Protein AF-A0A7S4D366-F1 (afdb_monomer_lite)

Foldseek 3Di:
DPPPDPPDDVPDQPQQDAQDKGWRDDDDPPPDPPDPDPDDPDDDFPDPPWDKDDDVPAKIKTKDWDWAPDPPVQPWIFTKIWMWTGHHLDIDIDIPPGDTPPPPTDIDHHNDDDDADPPQGQFKAKPNDTHDDPPDDDDDDDPCQQWIWIADSVGDIDIHHDDPDDDD

pLDDT: mean 80.52, std 18.98, range [30.77, 98.12]

Structure (mmCIF, N/CA/C/O backbone):
data_AF-A0A7S4D366-F1
#
_entry.id   AF-A0A7S4D366-F1
#
loop_
_atom_site.group_PDB
_atom_site.id
_atom_site.type_symbol
_atom_site.label_atom_id
_atom_site.label_alt_id
_atom_site.label_comp_id
_atom_site.label_asym_id
_atom_site.label_entity_id
_atom_site.label_seq_id
_atom_site.pdbx_PDB_ins_code
_atom_site.Cartn_x
_atom_site.Cartn_y
_atom_site.Cartn_z
_atom_site.occupancy
_atom_site.B_iso_or_equiv
_atom_site.auth_seq_id
_atom_site.auth_comp_id
_atom_site.auth_asym_id
_atom_site.auth_atom_id
_atom_site.pdbx_PDB_model_num
ATOM 1 N N . ALA A 1 1 ? 12.739 23.905 -2.298 1.00 32.44 1 ALA A N 1
ATOM 2 C CA . ALA A 1 1 ? 13.956 23.240 -1.791 1.00 32.44 1 ALA A CA 1
ATOM 3 C C . ALA A 1 1 ? 13.644 21.757 -1.627 1.00 32.44 1 ALA A C 1
ATOM 5 O O . ALA A 1 1 ? 12.803 21.421 -0.807 1.00 32.44 1 ALA A O 1
ATOM 6 N N . SER A 1 2 ? 14.203 20.886 -2.471 1.00 35.31 2 SER A N 1
ATOM 7 C CA . SER A 1 2 ? 13.962 19.440 -2.393 1.00 35.31 2 SER A CA 1
ATOM 8 C C . SER A 1 2 ? 14.716 18.881 -1.183 1.00 35.31 2 SER A C 1
ATOM 10 O O . SER A 1 2 ? 15.947 18.842 -1.209 1.00 35.31 2 SER A O 1
ATOM 12 N N . GLY A 1 3 ? 13.983 18.526 -0.126 1.00 30.77 3 GLY A N 1
ATOM 13 C CA . GLY A 1 3 ? 14.479 18.083 1.183 1.00 30.77 3 GLY A CA 1
ATOM 14 C C . GLY A 1 3 ? 15.133 16.701 1.179 1.00 30.77 3 GLY A C 1
ATOM 15 O O . GLY A 1 3 ? 14.761 15.834 1.957 1.00 30.77 3 GLY A O 1
ATOM 16 N N . TRP A 1 4 ? 16.121 16.504 0.310 1.00 44.69 4 TRP A N 1
ATOM 17 C CA . TRP A 1 4 ? 17.022 15.360 0.337 1.00 44.69 4 TRP A CA 1
ATOM 18 C C . TRP A 1 4 ? 18.208 15.697 1.236 1.00 44.69 4 TRP A C 1
ATOM 20 O O . TRP A 1 4 ? 19.281 16.063 0.758 1.00 44.69 4 TRP A O 1
ATOM 30 N N . THR A 1 5 ? 18.031 15.600 2.548 1.00 42.16 5 THR A N 1
ATOM 31 C CA . THR A 1 5 ? 19.173 15.484 3.455 1.00 42.16 5 THR A CA 1
ATOM 32 C C . THR A 1 5 ? 19.019 14.209 4.262 1.00 42.16 5 THR A C 1
ATOM 34 O O . THR A 1 5 ? 17.975 13.939 4.852 1.00 42.16 5 THR A O 1
ATOM 37 N N . ALA A 1 6 ? 20.101 13.433 4.306 1.00 40.94 6 ALA A N 1
ATOM 38 C CA . ALA A 1 6 ? 20.282 12.216 5.096 1.00 40.94 6 ALA A CA 1
ATOM 39 C C . ALA A 1 6 ? 20.233 12.458 6.629 1.00 40.94 6 ALA A C 1
ATOM 41 O O . ALA A 1 6 ? 20.812 11.705 7.400 1.00 40.94 6 ALA A O 1
ATOM 42 N N . ALA A 1 7 ? 19.558 13.524 7.067 1.00 39.44 7 ALA A N 1
ATOM 43 C CA . ALA A 1 7 ? 19.380 13.946 8.451 1.00 39.44 7 ALA A CA 1
ATOM 44 C C . ALA A 1 7 ? 17.991 14.586 8.713 1.00 39.44 7 ALA A C 1
ATOM 46 O O . ALA A 1 7 ? 17.791 15.172 9.771 1.00 39.44 7 ALA A O 1
ATOM 47 N N . GLY A 1 8 ? 17.038 14.516 7.766 1.00 45.41 8 GLY A N 1
ATOM 48 C CA . GLY A 1 8 ? 15.761 15.255 7.833 1.00 45.41 8 GLY A CA 1
ATOM 49 C C . GLY A 1 8 ? 14.509 14.463 8.243 1.00 45.41 8 GLY A C 1
ATOM 50 O O . GLY A 1 8 ? 13.484 15.073 8.519 1.00 45.41 8 GLY A O 1
ATOM 51 N N . ALA A 1 9 ? 14.570 13.130 8.308 1.00 54.09 9 ALA A N 1
ATOM 52 C CA . ALA A 1 9 ? 13.462 12.282 8.758 1.00 54.09 9 ALA A CA 1
ATOM 53 C C . ALA A 1 9 ? 14.008 11.177 9.672 1.00 54.09 9 ALA A C 1
ATOM 55 O O . ALA A 1 9 ? 14.193 10.040 9.244 1.00 54.09 9 ALA A O 1
ATOM 56 N N . ALA A 1 10 ? 14.378 11.531 10.907 1.00 72.12 10 ALA A N 1
ATOM 57 C CA . ALA A 1 10 ? 14.949 10.585 11.864 1.00 72.12 10 ALA A CA 1
ATOM 58 C C . ALA A 1 10 ? 13.987 9.399 12.088 1.00 72.12 10 ALA A C 1
ATOM 60 O O . ALA A 1 10 ? 12.959 9.548 12.740 1.00 72.12 10 ALA A O 1
ATOM 61 N N . GLY A 1 11 ? 14.316 8.236 11.515 1.00 79.25 11 GLY A N 1
ATOM 62 C CA . GLY A 1 11 ? 13.555 6.992 11.670 1.00 79.25 11 GLY A CA 1
ATOM 63 C C . GLY A 1 11 ? 12.516 6.679 10.585 1.00 79.25 11 GLY A C 1
ATOM 64 O O . GLY A 1 11 ? 11.871 5.639 10.686 1.00 79.25 11 GLY A O 1
ATOM 65 N N . PHE A 1 12 ? 12.350 7.514 9.549 1.00 86.38 12 PHE A N 1
ATOM 66 C CA . PHE A 1 12 ? 11.487 7.152 8.416 1.00 86.38 12 PHE A CA 1
ATOM 67 C C . PHE A 1 12 ? 12.189 6.153 7.486 1.00 86.38 12 PHE A C 1
ATOM 69 O O . PHE A 1 12 ? 13.348 6.341 7.110 1.00 86.38 12 PHE A O 1
ATOM 76 N N . ASP A 1 13 ? 11.467 5.107 7.099 1.00 88.06 13 ASP A N 1
ATOM 77 C CA . ASP A 1 13 ? 11.949 4.042 6.223 1.00 88.06 13 ASP A CA 1
ATOM 78 C C . ASP A 1 13 ? 11.511 4.324 4.788 1.00 88.06 13 ASP A C 1
ATOM 80 O O . ASP A 1 13 ? 10.374 4.092 4.384 1.00 88.06 13 ASP A O 1
ATOM 84 N N . TRP A 1 14 ? 12.451 4.825 3.997 1.00 85.12 14 TRP A N 1
ATOM 85 C CA . TRP A 1 14 ? 12.203 5.227 2.618 1.00 85.12 14 TRP A CA 1
ATOM 86 C C . TRP A 1 14 ? 11.888 4.067 1.667 1.00 85.12 14 TRP A C 1
ATOM 88 O O . TRP A 1 14 ? 11.416 4.327 0.562 1.00 85.12 14 TRP A O 1
ATOM 98 N N . PHE A 1 15 ? 12.100 2.811 2.071 1.00 86.75 15 PHE A N 1
ATOM 99 C CA . PHE A 1 15 ? 11.692 1.640 1.286 1.00 86.75 15 PHE A CA 1
ATOM 100 C C . PHE A 1 15 ? 10.268 1.174 1.603 1.00 86.75 15 PHE A C 1
ATOM 102 O O . PHE A 1 15 ? 9.742 0.311 0.904 1.00 86.75 15 PHE A O 1
ATOM 109 N N . HIS A 1 16 ? 9.628 1.771 2.611 1.00 91.19 16 HIS A N 1
ATOM 110 C CA . HIS A 1 16 ? 8.274 1.442 3.036 1.00 91.19 16 HIS A CA 1
ATOM 111 C C . HIS A 1 16 ? 7.349 2.668 3.013 1.00 91.19 16 HIS A C 1
ATOM 113 O O . HIS A 1 16 ? 6.499 2.832 3.882 1.00 91.19 16 HIS A O 1
ATOM 119 N N . VAL A 1 17 ? 7.444 3.504 1.973 1.00 92.88 17 VAL A N 1
ATOM 120 C CA . VAL A 1 17 ? 6.488 4.604 1.760 1.00 92.88 17 VAL A CA 1
ATOM 121 C C . VAL A 1 17 ? 5.050 4.046 1.683 1.00 92.88 17 VAL A C 1
ATOM 123 O O . VAL A 1 17 ? 4.811 3.127 0.888 1.00 92.88 17 VAL A O 1
ATOM 126 N N . PRO A 1 18 ? 4.081 4.580 2.459 1.00 95.56 18 PRO A N 1
ATOM 127 C CA . PRO A 1 18 ? 2.703 4.083 2.471 1.00 95.56 18 PRO A CA 1
ATOM 128 C C . PRO A 1 18 ? 2.077 3.987 1.074 1.00 95.56 18 PRO A C 1
ATOM 130 O O . PRO A 1 18 ? 2.206 4.896 0.255 1.00 95.56 18 PRO A O 1
ATOM 133 N N . GLY A 1 19 ? 1.410 2.868 0.794 1.00 94.62 19 GLY A N 1
ATOM 134 C CA . GLY A 1 19 ? 0.750 2.569 -0.481 1.00 94.62 19 GLY A CA 1
ATOM 135 C C . GLY A 1 19 ? 1.669 2.039 -1.588 1.00 94.62 19 GLY A C 1
ATOM 136 O O . GLY A 1 19 ? 1.178 1.448 -2.558 1.00 94.62 19 GLY A O 1
ATOM 137 N N . THR A 1 20 ? 2.990 2.189 -1.461 1.00 94.00 20 THR A N 1
ATOM 138 C CA . THR A 1 20 ? 3.939 1.763 -2.501 1.00 94.00 20 THR A CA 1
ATOM 139 C C . THR A 1 20 ? 4.248 0.268 -2.426 1.00 94.00 20 THR A C 1
ATOM 141 O O . THR A 1 20 ? 4.045 -0.374 -1.395 1.00 94.00 20 THR A O 1
ATOM 144 N N . THR A 1 21 ? 4.713 -0.287 -3.547 1.00 93.38 21 THR A N 1
ATOM 145 C CA . THR A 1 21 ? 5.266 -1.642 -3.638 1.00 93.38 21 THR A CA 1
ATOM 146 C C . THR A 1 21 ? 6.719 -1.510 -4.072 1.00 93.38 21 THR A C 1
ATOM 148 O O . THR A 1 21 ? 6.968 -0.960 -5.143 1.00 93.38 21 THR A O 1
ATOM 151 N N . ALA A 1 22 ? 7.665 -1.953 -3.246 1.00 89.75 22 ALA A N 1
ATOM 152 C CA . ALA A 1 22 ? 9.091 -1.710 -3.460 1.00 89.75 22 ALA A CA 1
ATOM 153 C C . ALA A 1 22 ? 9.960 -2.857 -2.911 1.00 89.75 22 ALA A C 1
ATOM 155 O O . ALA A 1 22 ? 9.560 -3.527 -1.953 1.00 89.75 22 ALA A O 1
ATOM 156 N N . PRO A 1 23 ? 11.155 -3.096 -3.488 1.00 87.69 23 PRO A N 1
ATOM 157 C CA . PRO A 1 23 ? 12.143 -3.981 -2.888 1.00 87.69 23 PRO A CA 1
ATOM 158 C C . PRO A 1 23 ? 12.778 -3.313 -1.661 1.00 87.69 23 PRO A C 1
ATOM 160 O O . PRO A 1 23 ? 13.238 -2.170 -1.730 1.00 87.69 23 PRO A O 1
ATOM 163 N N . HIS A 1 24 ? 12.861 -4.033 -0.544 1.00 85.12 24 HIS A N 1
ATOM 164 C CA . HIS A 1 24 ? 13.564 -3.556 0.644 1.00 85.12 24 HIS A CA 1
ATOM 165 C C . HIS A 1 24 ? 15.081 -3.677 0.444 1.00 85.12 24 HIS A C 1
ATOM 167 O O . HIS A 1 24 ? 15.623 -4.783 0.374 1.00 85.12 24 HIS A O 1
ATOM 173 N N . ARG A 1 25 ? 15.769 -2.534 0.354 1.00 78.25 25 ARG A N 1
ATOM 174 C CA . ARG A 1 25 ? 17.224 -2.443 0.166 1.00 78.25 25 ARG A CA 1
ATOM 175 C C . ARG A 1 25 ? 17.873 -1.696 1.337 1.00 78.25 25 ARG A C 1
ATOM 177 O O . ARG A 1 25 ? 17.211 -0.908 2.005 1.00 78.25 25 ARG A O 1
ATOM 184 N N . PRO A 1 26 ? 19.169 -1.909 1.615 1.00 72.38 26 PRO A N 1
ATOM 185 C CA . PRO A 1 26 ? 19.864 -1.134 2.636 1.00 72.38 26 PRO A CA 1
ATOM 186 C C . PRO A 1 26 ? 19.964 0.345 2.236 1.00 72.38 26 PRO A C 1
ATOM 188 O O . PRO A 1 26 ? 20.304 0.675 1.097 1.00 72.38 26 PRO A O 1
ATOM 191 N N . ILE A 1 27 ? 19.725 1.248 3.192 1.00 68.25 27 ILE A N 1
ATOM 192 C CA . ILE A 1 27 ? 20.000 2.679 3.015 1.00 68.25 27 ILE A CA 1
ATOM 193 C C . ILE A 1 27 ? 21.518 2.854 2.933 1.00 68.25 27 ILE A C 1
ATOM 195 O O . ILE A 1 27 ? 22.232 2.715 3.926 1.00 68.25 27 ILE A O 1
ATOM 199 N N . LEU A 1 28 ? 22.021 3.152 1.736 1.00 65.25 28 LEU A N 1
ATOM 200 C CA . LEU A 1 28 ? 23.435 3.446 1.542 1.00 65.25 28 LEU A CA 1
ATOM 201 C C . LEU A 1 28 ? 23.738 4.894 1.965 1.00 65.25 28 LEU A C 1
ATOM 203 O O . LEU A 1 28 ? 22.983 5.804 1.607 1.00 65.25 28 LEU A O 1
ATOM 207 N N . PRO A 1 29 ? 24.854 5.141 2.677 1.00 61.81 29 PRO A N 1
ATOM 208 C CA . PRO A 1 29 ? 25.337 6.490 2.943 1.00 61.81 29 PRO A CA 1
ATOM 209 C C . PRO A 1 29 ? 25.465 7.310 1.655 1.00 61.81 29 PRO A C 1
ATOM 211 O O . PRO A 1 29 ? 25.810 6.781 0.596 1.00 61.81 29 PRO A O 1
ATOM 214 N N . SER A 1 30 ? 25.236 8.622 1.745 1.00 57.66 30 SER A N 1
ATOM 215 C CA . SER A 1 30 ? 25.262 9.528 0.586 1.00 57.66 30 SER A CA 1
ATOM 216 C C . SER A 1 30 ? 26.598 9.538 -0.171 1.00 57.66 30 SER A C 1
ATOM 218 O O . SER A 1 30 ? 26.608 9.875 -1.355 1.00 57.66 30 SER A O 1
ATOM 220 N N . ASN A 1 31 ? 27.690 9.149 0.497 1.00 58.03 31 ASN A N 1
ATOM 221 C CA . ASN A 1 31 ? 29.057 9.045 -0.016 1.00 58.03 31 ASN A CA 1
ATOM 222 C C . ASN A 1 31 ? 29.472 7.616 -0.425 1.00 58.03 31 ASN A C 1
ATOM 224 O O . ASN A 1 31 ? 30.644 7.390 -0.719 1.00 58.03 31 ASN A O 1
ATOM 228 N N . SER A 1 32 ? 28.553 6.647 -0.414 1.00 58.56 32 SER A N 1
ATOM 229 C CA . SER A 1 32 ? 28.859 5.271 -0.805 1.00 58.56 32 SER A CA 1
ATOM 230 C C . SER A 1 32 ? 29.150 5.180 -2.304 1.00 58.56 32 SER A C 1
ATOM 232 O O . SER A 1 32 ? 28.316 5.563 -3.124 1.00 58.56 32 SER A O 1
ATOM 234 N N . SER A 1 33 ? 30.299 4.607 -2.667 1.00 56.34 33 SER A N 1
ATOM 235 C CA . SER A 1 33 ? 30.655 4.279 -4.057 1.00 56.34 33 SER A CA 1
ATOM 236 C C . SER A 1 33 ? 29.792 3.162 -4.657 1.00 56.34 33 SER A C 1
ATOM 238 O O . SER A 1 33 ? 29.799 2.971 -5.868 1.00 56.34 33 SER A O 1
ATOM 240 N N . ALA A 1 34 ? 29.033 2.439 -3.825 1.00 57.44 34 ALA A N 1
ATOM 241 C CA . ALA A 1 34 ? 28.038 1.460 -4.259 1.00 57.44 34 ALA A CA 1
ATOM 242 C C . ALA A 1 34 ? 26.687 2.103 -4.622 1.00 57.44 34 ALA A C 1
ATOM 244 O O . ALA A 1 34 ? 25.755 1.403 -5.018 1.00 57.44 34 ALA A O 1
ATOM 245 N N . ARG A 1 35 ? 26.545 3.425 -4.461 1.00 55.66 35 ARG A N 1
ATOM 246 C CA . ARG A 1 35 ? 25.338 4.135 -4.874 1.00 55.66 35 ARG A CA 1
ATOM 247 C C . ARG A 1 35 ? 25.275 4.138 -6.407 1.00 55.66 35 ARG A C 1
ATOM 249 O O . ARG A 1 35 ? 26.237 4.578 -7.034 1.00 55.66 35 ARG A O 1
ATOM 256 N N . PRO A 1 36 ? 24.161 3.701 -7.019 1.00 53.84 36 PRO A N 1
ATOM 257 C CA . PRO A 1 36 ? 23.977 3.856 -8.453 1.00 53.84 36 PRO A CA 1
ATOM 258 C C . PRO A 1 36 ? 24.149 5.331 -8.823 1.00 53.84 36 PRO A C 1
ATOM 260 O O . PRO A 1 36 ? 23.537 6.200 -8.192 1.00 53.84 36 PRO A O 1
ATOM 263 N N . GLU A 1 37 ? 24.996 5.613 -9.816 1.00 53.16 37 GLU A N 1
ATOM 264 C CA . GLU A 1 37 ? 25.110 6.944 -10.413 1.00 53.16 37 GLU A CA 1
ATOM 265 C C . GLU A 1 37 ? 23.695 7.457 -10.724 1.00 53.16 37 GLU A C 1
ATOM 267 O O . GLU A 1 37 ? 22.934 6.741 -11.384 1.00 53.16 37 GLU A O 1
ATOM 272 N N . PRO A 1 38 ? 23.296 8.654 -10.256 1.00 49.22 38 PRO A N 1
ATOM 273 C CA . PRO A 1 38 ? 21.973 9.194 -10.529 1.00 49.22 38 PRO A CA 1
ATOM 274 C C . PRO A 1 38 ? 21.878 9.575 -12.013 1.00 49.22 38 PRO A C 1
ATOM 276 O O . PRO A 1 38 ? 22.024 10.740 -12.382 1.00 49.22 38 PRO A O 1
ATOM 279 N N . ARG A 1 39 ? 21.647 8.601 -12.899 1.00 46.47 39 ARG A N 1
ATOM 280 C CA . ARG A 1 39 ? 21.247 8.885 -14.277 1.00 46.47 39 ARG A CA 1
ATOM 281 C C . ARG A 1 39 ? 19.768 9.234 -14.280 1.00 46.47 39 ARG A C 1
ATOM 283 O O . ARG A 1 39 ? 18.936 8.387 -14.003 1.00 46.47 39 ARG A O 1
ATOM 290 N N . GLY A 1 40 ? 19.492 10.495 -14.611 1.00 45.19 40 GLY A N 1
ATOM 291 C CA . GLY A 1 40 ? 18.150 11.034 -14.796 1.00 45.19 40 GLY A CA 1
ATOM 292 C C . GLY A 1 40 ? 17.403 11.150 -13.476 1.00 45.19 40 GLY A C 1
ATOM 293 O O . GLY A 1 40 ? 16.839 10.188 -12.983 1.00 45.19 40 GLY A O 1
ATOM 294 N N . LYS A 1 41 ? 17.302 12.362 -12.921 1.00 50.81 41 LYS A N 1
ATOM 295 C CA . LYS A 1 41 ? 16.397 12.652 -11.790 1.00 50.81 41 LYS A CA 1
ATOM 296 C C . LYS A 1 41 ? 14.909 12.355 -12.092 1.00 50.81 41 LYS A C 1
ATOM 298 O O . LYS A 1 41 ? 14.077 12.552 -11.216 1.00 50.81 41 LYS A O 1
ATOM 303 N N . TYR A 1 42 ? 14.608 11.901 -13.310 1.00 54.28 42 TYR A N 1
ATOM 304 C CA . TYR A 1 42 ? 13.305 11.606 -13.882 1.00 54.28 42 TYR A CA 1
ATOM 305 C C . TYR A 1 42 ? 13.505 10.449 -14.873 1.00 54.28 42 TYR A C 1
ATOM 307 O O . TYR A 1 42 ? 13.882 10.675 -16.021 1.00 54.28 42 TYR A O 1
ATOM 315 N N . ALA A 1 43 ? 13.384 9.207 -14.409 1.00 65.38 43 ALA A N 1
ATOM 316 C CA . ALA A 1 43 ? 13.188 8.092 -15.325 1.00 65.38 43 ALA A CA 1
ATOM 317 C C . ALA A 1 43 ? 11.704 8.099 -15.692 1.00 65.38 43 ALA A C 1
ATOM 319 O O . ALA A 1 43 ? 10.854 7.929 -14.817 1.00 65.38 43 ALA A O 1
ATOM 320 N N . ASP A 1 44 ? 11.400 8.367 -16.958 1.00 73.25 44 ASP A N 1
ATOM 321 C CA . ASP A 1 44 ? 10.031 8.259 -17.441 1.00 73.25 44 ASP A CA 1
ATOM 322 C C . ASP A 1 44 ? 9.621 6.787 -17.430 1.00 73.25 44 ASP A C 1
ATOM 324 O O . ASP A 1 44 ? 10.390 5.904 -17.821 1.00 73.25 44 ASP A O 1
ATOM 328 N N . SER A 1 45 ? 8.402 6.525 -16.959 1.00 81.50 45 SER A N 1
ATOM 329 C CA . SER A 1 45 ? 7.826 5.186 -17.026 1.00 81.50 45 SER A CA 1
ATOM 330 C C . SER A 1 45 ? 7.757 4.733 -18.490 1.00 81.50 45 SER A C 1
ATOM 332 O O . SER A 1 45 ? 7.316 5.513 -19.340 1.00 81.50 45 SER A O 1
ATOM 334 N N . PRO A 1 46 ? 8.111 3.474 -18.807 1.00 85.06 46 PRO A N 1
ATOM 335 C CA . PRO A 1 46 ? 7.883 2.919 -20.138 1.00 85.06 46 PRO A CA 1
ATOM 336 C C . PRO A 1 46 ? 6.388 2.667 -20.404 1.00 85.06 46 PRO A C 1
ATOM 338 O O . PRO A 1 46 ? 5.994 2.406 -21.541 1.00 85.06 46 PRO A O 1
ATOM 341 N N . HIS A 1 47 ? 5.542 2.759 -19.370 1.00 89.06 47 HIS A N 1
ATOM 342 C CA . HIS A 1 47 ? 4.106 2.514 -19.444 1.00 89.06 47 HIS A CA 1
ATOM 343 C C . HIS A 1 47 ? 3.318 3.820 -19.480 1.00 89.06 47 HIS A C 1
ATOM 345 O O . HIS A 1 47 ? 3.432 4.655 -18.585 1.00 89.06 47 HIS A O 1
ATOM 351 N N . SER A 1 48 ? 2.433 3.951 -20.468 1.00 93.81 48 SER A N 1
ATOM 352 C CA . SER A 1 48 ? 1.482 5.066 -20.563 1.00 93.81 48 SER A CA 1
ATOM 353 C C . SER A 1 48 ? 0.228 4.874 -19.704 1.00 93.81 48 SER A C 1
ATOM 355 O O . SER A 1 48 ? -0.577 5.794 -19.577 1.00 93.81 48 SER A O 1
ATOM 357 N N . PHE A 1 49 ? 0.016 3.675 -19.148 1.00 95.69 49 PHE A N 1
ATOM 358 C CA . PHE A 1 49 ? -1.147 3.380 -18.315 1.00 95.69 49 PHE A CA 1
ATOM 359 C C . PHE A 1 49 ? -0.928 3.905 -16.896 1.00 95.69 49 PHE A C 1
ATOM 361 O O . PHE A 1 49 ? -0.365 3.223 -16.038 1.00 95.69 49 PHE A O 1
ATOM 368 N N . VAL A 1 50 ? -1.380 5.131 -16.668 1.00 96.81 50 VAL A N 1
ATOM 369 C CA . VAL A 1 50 ? -1.450 5.782 -15.362 1.00 96.81 50 VAL A CA 1
ATOM 370 C C . VAL A 1 50 ? -2.560 6.820 -15.408 1.00 96.81 50 VAL A C 1
ATOM 372 O O . VAL A 1 50 ? -2.671 7.583 -16.367 1.00 96.81 50 VAL A O 1
ATOM 375 N N . GLY A 1 51 ? -3.398 6.861 -14.383 1.00 97.19 51 GLY A N 1
ATOM 376 C CA . GLY A 1 51 ? -4.427 7.883 -14.298 1.00 97.19 51 GLY A CA 1
ATOM 377 C C . GLY A 1 51 ? -5.506 7.544 -13.296 1.00 97.19 51 GLY A C 1
ATOM 378 O O . GLY A 1 51 ? -5.517 6.474 -12.689 1.00 97.19 51 GLY A O 1
ATOM 379 N N . GLY A 1 52 ? -6.429 8.481 -13.139 1.00 96.88 52 GLY A N 1
ATOM 380 C CA . GLY A 1 52 ? -7.620 8.278 -12.344 1.00 96.88 52 GLY A CA 1
ATOM 381 C C . GLY A 1 52 ? -8.825 8.973 -12.948 1.00 96.88 52 GLY A C 1
ATOM 382 O O . GLY A 1 52 ? -8.702 9.810 -13.843 1.00 96.88 52 GLY A O 1
ATOM 383 N N . LEU A 1 53 ? -9.987 8.599 -12.441 1.00 96.12 53 LEU A N 1
ATOM 384 C CA . LEU A 1 53 ? -11.270 9.203 -12.748 1.00 96.12 53 LEU A CA 1
ATOM 385 C C . LEU A 1 53 ? -12.002 9.497 -11.442 1.00 96.12 53 LEU A C 1
ATOM 387 O O . LEU A 1 53 ? -11.795 8.821 -10.434 1.00 96.12 53 LEU A O 1
ATOM 391 N N . SER A 1 54 ? -12.888 10.482 -11.497 1.00 96.44 54 SER A N 1
ATOM 392 C CA . SER A 1 54 ? -13.865 10.749 -10.451 1.00 96.44 54 SER A CA 1
ATOM 393 C C . SER A 1 54 ? -15.252 10.738 -11.075 1.00 96.44 54 SER A C 1
ATOM 395 O O . SER A 1 54 ? -15.460 11.338 -12.134 1.00 96.44 54 SER A O 1
ATOM 397 N N . ASP A 1 55 ? -16.191 10.062 -10.422 1.00 94.88 55 ASP A N 1
ATOM 398 C CA . ASP A 1 55 ? -17.604 10.148 -10.749 1.00 94.88 55 ASP A CA 1
ATOM 399 C C . ASP A 1 55 ? -18.233 11.286 -9.945 1.00 94.88 55 ASP A C 1
ATOM 401 O O . ASP A 1 55 ? -18.392 11.214 -8.728 1.00 94.88 55 ASP A O 1
ATOM 405 N N . ARG A 1 56 ? -18.558 12.384 -10.637 1.00 91.19 56 ARG A N 1
ATOM 406 C CA . ARG A 1 56 ? -19.291 13.541 -10.083 1.00 91.19 56 ARG A CA 1
ATOM 407 C C . ARG A 1 56 ? -18.695 14.140 -8.797 1.00 91.19 56 ARG A C 1
ATOM 409 O O . ARG A 1 56 ? -19.416 14.778 -8.036 1.00 91.19 56 ARG A O 1
ATOM 416 N N . GLY A 1 57 ? -17.391 13.986 -8.573 1.00 87.69 57 GLY A N 1
ATOM 417 C CA . GLY A 1 57 ? -16.716 14.489 -7.373 1.00 87.69 57 GLY A CA 1
ATOM 418 C C . GLY A 1 57 ? -16.947 13.654 -6.108 1.00 87.69 57 GLY A C 1
ATOM 419 O O . GLY A 1 57 ? -16.567 14.114 -5.035 1.00 87.69 57 GLY A O 1
ATOM 420 N N . GLY A 1 58 ? -17.568 12.475 -6.225 1.00 90.06 58 GLY A N 1
ATOM 421 C CA . GLY A 1 58 ? -17.695 11.486 -5.154 1.00 90.06 58 GLY A CA 1
ATOM 422 C C . GLY A 1 58 ? -16.700 10.349 -5.363 1.00 90.06 58 GLY A C 1
ATOM 423 O O . GLY A 1 58 ? -15.491 10.546 -5.233 1.00 90.06 58 GLY A O 1
ATOM 424 N N . ASP A 1 59 ? -17.220 9.181 -5.735 1.00 96.19 59 ASP A N 1
ATOM 425 C CA . ASP A 1 59 ? -16.441 7.968 -5.981 1.00 96.19 59 ASP A CA 1
ATOM 426 C C . ASP A 1 59 ? -15.369 8.157 -7.061 1.00 96.19 59 ASP A C 1
ATOM 428 O O . ASP A 1 59 ? -15.422 9.052 -7.916 1.00 96.19 59 ASP A O 1
ATOM 432 N N . GLY A 1 60 ? -14.373 7.280 -7.049 1.00 97.50 60 GLY A N 1
ATOM 433 C CA . GLY A 1 60 ? -13.280 7.364 -8.002 1.00 97.50 60 GLY A CA 1
ATOM 434 C C . GLY A 1 60 ? -12.516 6.070 -8.180 1.00 97.50 60 GLY A C 1
ATOM 435 O O . GLY A 1 60 ? -12.641 5.113 -7.418 1.00 97.50 60 GLY A O 1
ATOM 436 N N . ALA A 1 61 ? -11.682 6.063 -9.209 1.00 97.94 61 ALA A N 1
ATOM 437 C CA . ALA A 1 61 ? -10.725 4.999 -9.440 1.00 97.94 61 ALA A CA 1
ATOM 438 C C . ALA A 1 61 ? -9.386 5.601 -9.849 1.00 97.94 61 ALA A C 1
ATOM 440 O O . ALA A 1 61 ? -9.337 6.597 -10.568 1.00 97.94 61 ALA A O 1
ATOM 441 N N . PHE A 1 62 ? -8.298 4.981 -9.419 1.00 98.12 62 PHE A N 1
ATOM 442 C CA . PHE A 1 62 ? -6.939 5.297 -9.833 1.00 98.12 62 PHE A CA 1
ATOM 443 C C . PHE A 1 62 ? -6.218 3.999 -10.164 1.00 98.12 62 PHE A C 1
ATOM 445 O O . PHE A 1 62 ? -6.421 2.988 -9.497 1.00 98.12 62 PHE A O 1
ATOM 452 N N . GLY A 1 63 ? -5.365 4.007 -11.178 1.00 98.00 63 GLY A N 1
ATOM 453 C CA . GLY A 1 63 ? -4.596 2.829 -11.542 1.00 98.00 63 GLY A CA 1
ATOM 454 C C . GLY A 1 63 ? -3.335 3.178 -12.301 1.00 98.00 63 GLY A C 1
ATOM 455 O O . GLY A 1 63 ? -3.251 4.215 -12.960 1.00 98.00 63 GLY A O 1
ATOM 456 N N . TYR A 1 64 ? -2.343 2.302 -12.193 1.00 97.12 64 TYR A N 1
ATOM 457 C CA . TYR A 1 64 ? -1.085 2.448 -12.905 1.00 97.12 64 TYR A CA 1
ATOM 458 C C . TYR A 1 64 ? -0.379 1.110 -13.124 1.00 97.12 64 TYR A C 1
ATOM 460 O O . TYR A 1 64 ? -0.544 0.157 -12.355 1.00 97.12 64 TYR A O 1
ATOM 468 N N . HIS A 1 65 ? 0.419 1.062 -14.189 1.00 95.06 65 HIS A N 1
ATOM 469 C CA . HIS A 1 65 ? 1.377 -0.004 -14.456 1.00 95.06 65 HIS A CA 1
ATOM 470 C C . HIS A 1 65 ? 2.781 0.507 -14.135 1.00 95.06 65 HIS A C 1
ATOM 472 O O . HIS A 1 65 ? 3.226 1.511 -14.694 1.00 95.06 65 HIS A O 1
ATOM 478 N N . PHE A 1 66 ? 3.448 -0.156 -13.197 1.00 91.88 66 PHE A N 1
ATOM 479 C CA . PHE A 1 66 ? 4.761 0.224 -12.703 1.00 91.88 66 PHE A CA 1
ATOM 480 C C . PHE A 1 66 ? 5.827 -0.760 -13.169 1.00 91.88 66 PHE A C 1
ATOM 482 O O . PHE A 1 66 ? 5.618 -1.972 -13.138 1.00 91.88 66 PHE A O 1
ATOM 489 N N . GLU A 1 67 ? 6.982 -0.213 -13.533 1.00 87.81 67 GLU A N 1
ATOM 490 C CA . GLU A 1 67 ? 8.206 -0.948 -13.818 1.00 87.81 67 GLU A CA 1
ATOM 491 C C . GLU A 1 67 ? 9.393 -0.141 -13.284 1.00 87.81 67 GLU A C 1
ATOM 493 O O . GLU A 1 67 ? 9.542 1.041 -13.605 1.00 87.81 67 GLU A O 1
ATOM 498 N N . ASP A 1 68 ? 10.208 -0.761 -12.430 1.00 80.31 68 ASP A N 1
ATOM 499 C CA . ASP A 1 68 ? 11.427 -0.147 -11.911 1.00 80.31 68 ASP A CA 1
ATOM 500 C C . ASP A 1 68 ? 12.475 -0.060 -13.024 1.00 80.31 68 ASP A C 1
ATOM 502 O O . ASP A 1 68 ? 13.013 -1.065 -13.485 1.00 80.31 68 ASP A O 1
ATOM 506 N N . MET A 1 69 ? 12.800 1.163 -13.427 1.00 70.62 69 MET A N 1
ATOM 507 C CA . MET A 1 69 ? 13.820 1.458 -14.429 1.00 70.62 69 MET A CA 1
ATOM 508 C C . MET A 1 69 ? 15.215 1.438 -13.788 1.00 70.62 69 MET A C 1
ATOM 510 O O . MET A 1 69 ? 15.944 2.435 -13.799 1.00 70.62 69 MET A O 1
ATOM 514 N N . ALA A 1 70 ? 15.589 0.317 -13.171 1.00 59.88 70 ALA A N 1
ATOM 515 C CA . ALA A 1 70 ? 16.911 0.157 -12.585 1.00 59.88 70 ALA A CA 1
ATOM 516 C C . ALA A 1 70 ? 17.992 0.144 -13.688 1.00 59.88 70 ALA A C 1
ATOM 518 O O . ALA A 1 70 ? 17.778 -0.347 -14.795 1.00 59.88 70 ALA A O 1
ATOM 519 N N . ALA A 1 71 ? 19.161 0.726 -13.394 1.00 51.19 71 ALA A N 1
ATOM 520 C CA . ALA A 1 71 ? 20.288 0.856 -14.321 1.00 51.19 71 ALA A CA 1
ATOM 521 C C . ALA A 1 71 ? 20.636 -0.480 -15.026 1.00 51.19 71 ALA A C 1
ATOM 523 O O . ALA A 1 71 ? 20.442 -1.531 -14.424 1.00 51.19 71 ALA A O 1
ATOM 524 N N . PRO A 1 72 ? 21.254 -0.479 -16.227 1.00 44.31 72 PRO A N 1
ATOM 525 C CA . PRO A 1 72 ? 21.608 -1.693 -16.989 1.00 44.31 72 PRO A CA 1
ATOM 526 C C . PRO A 1 72 ? 22.438 -2.758 -16.240 1.00 44.31 72 PRO A C 1
ATOM 528 O O . PRO A 1 72 ? 22.629 -3.859 -16.743 1.00 44.31 72 PRO A O 1
ATOM 531 N N . THR A 1 73 ? 22.966 -2.435 -15.058 1.00 45.53 73 THR A N 1
ATOM 532 C CA . THR A 1 73 ? 23.704 -3.338 -14.163 1.00 45.53 73 THR A CA 1
ATOM 533 C C . THR A 1 73 ? 22.823 -4.054 -13.129 1.00 45.53 73 THR A C 1
ATOM 535 O O . THR A 1 73 ? 23.296 -4.967 -12.458 1.00 45.53 73 THR A O 1
ATOM 538 N N . LEU A 1 74 ? 21.553 -3.669 -12.999 1.00 50.69 74 LEU A N 1
ATOM 539 C CA . LEU A 1 74 ? 20.543 -4.249 -12.118 1.00 50.69 74 LEU A CA 1
ATOM 540 C C . LEU A 1 74 ? 19.460 -4.855 -13.012 1.00 50.69 74 LEU A C 1
ATOM 542 O O . LEU A 1 74 ? 18.432 -4.237 -13.259 1.00 50.69 74 LEU A O 1
ATOM 546 N N . ALA A 1 75 ? 19.710 -6.058 -13.527 1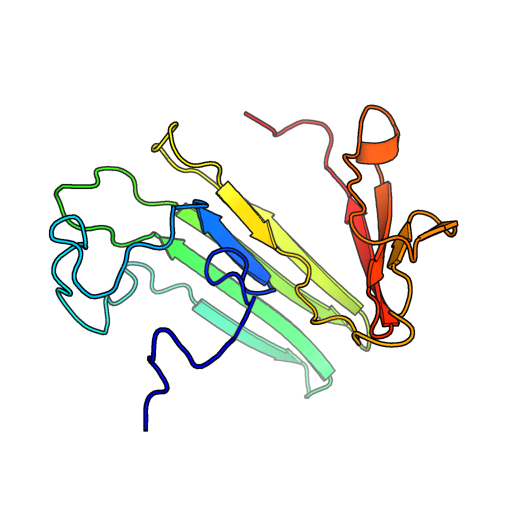.00 46.69 75 ALA A N 1
ATOM 547 C CA . ALA A 1 75 ? 18.829 -6.804 -14.435 1.00 46.69 75 ALA A CA 1
ATOM 548 C C . ALA A 1 75 ? 17.481 -7.243 -13.807 1.00 46.69 75 ALA A C 1
ATOM 550 O O . ALA A 1 75 ? 16.911 -8.260 -14.195 1.00 46.69 75 ALA A O 1
ATOM 551 N N . ALA A 1 76 ? 16.979 -6.500 -12.819 1.00 55.00 76 ALA A N 1
ATOM 552 C CA . ALA A 1 76 ? 15.795 -6.819 -12.055 1.00 55.00 76 ALA A CA 1
ATOM 553 C C . ALA A 1 76 ? 14.889 -5.609 -11.851 1.00 55.00 76 ALA A C 1
ATOM 555 O O . ALA A 1 76 ? 14.904 -4.969 -10.801 1.00 55.00 76 ALA A O 1
ATOM 556 N N . ALA A 1 77 ? 14.086 -5.324 -12.873 1.00 74.75 77 ALA A N 1
ATOM 557 C CA . ALA A 1 77 ? 12.976 -4.398 -12.753 1.00 74.75 77 ALA A CA 1
ATOM 558 C C . ALA A 1 77 ? 11.843 -5.070 -11.965 1.00 74.75 77 ALA A C 1
ATOM 560 O O . ALA A 1 77 ? 11.317 -6.107 -12.379 1.00 74.75 77 ALA A O 1
ATOM 561 N N . LEU A 1 78 ? 11.468 -4.491 -10.822 1.00 87.88 78 LEU A N 1
ATOM 562 C CA . LEU A 1 78 ? 10.185 -4.784 -10.188 1.00 87.88 78 LEU A CA 1
ATOM 563 C C . LEU A 1 78 ? 9.074 -4.322 -11.135 1.00 87.88 78 LEU A C 1
ATOM 565 O O . LEU A 1 78 ? 9.047 -3.154 -11.507 1.00 87.88 78 LEU A O 1
ATOM 569 N N . THR A 1 79 ? 8.139 -5.203 -11.462 1.00 91.50 79 THR A N 1
ATOM 570 C CA . THR A 1 79 ? 6.905 -4.862 -12.182 1.00 91.50 79 THR A CA 1
ATOM 571 C C . THR A 1 79 ? 5.705 -5.070 -11.272 1.00 91.50 79 THR A C 1
ATOM 573 O O . THR A 1 79 ? 5.720 -5.964 -10.423 1.00 91.50 79 THR A O 1
ATOM 576 N N . CYS A 1 80 ? 4.688 -4.216 -11.393 1.00 94.38 80 CYS A N 1
ATOM 577 C CA . CYS A 1 80 ? 3.392 -4.433 -10.754 1.00 94.38 80 CYS A CA 1
ATOM 578 C C . CYS A 1 80 ? 2.276 -3.608 -11.398 1.00 94.38 80 CYS A C 1
ATOM 580 O O . CYS A 1 80 ? 2.498 -2.522 -11.939 1.00 94.38 80 CYS A O 1
ATOM 582 N N . ARG A 1 81 ? 1.040 -4.095 -11.282 1.00 96.81 81 ARG A N 1
ATOM 583 C CA . ARG A 1 81 ? -0.173 -3.320 -11.566 1.00 96.81 81 ARG A CA 1
ATOM 584 C C . ARG A 1 81 ? -0.861 -3.004 -10.255 1.00 96.81 81 ARG A C 1
ATOM 586 O O . ARG A 1 81 ? -1.074 -3.899 -9.437 1.00 96.81 81 ARG A O 1
ATOM 593 N N . LYS A 1 82 ? -1.211 -1.740 -10.050 1.00 97.62 82 LYS A N 1
ATOM 594 C CA . LYS A 1 82 ? -1.885 -1.293 -8.830 1.00 97.62 82 LYS A CA 1
ATOM 595 C C . LYS A 1 82 ? -3.092 -0.450 -9.184 1.00 97.62 82 LYS A C 1
ATOM 597 O O . LYS A 1 82 ? -3.038 0.361 -10.108 1.00 97.62 82 LYS A O 1
ATOM 602 N N . SER A 1 83 ? -4.162 -0.635 -8.426 1.00 97.94 83 SER A N 1
ATOM 603 C CA . SER A 1 83 ? -5.377 0.161 -8.547 1.00 97.94 83 SER A CA 1
ATOM 604 C C . SER A 1 83 ? -5.973 0.467 -7.182 1.00 97.94 83 SER A C 1
ATOM 606 O O . SER A 1 83 ? -5.892 -0.348 -6.263 1.00 97.94 83 SER A O 1
ATOM 608 N N . ALA A 1 84 ? -6.598 1.629 -7.076 1.00 97.75 84 ALA A N 1
ATOM 609 C CA . ALA A 1 84 ? -7.357 2.071 -5.925 1.00 97.75 84 ALA A CA 1
ATOM 610 C C . ALA A 1 84 ? -8.771 2.438 -6.378 1.00 97.75 84 ALA A C 1
ATOM 612 O O . ALA A 1 84 ? -8.929 3.162 -7.359 1.00 97.75 84 ALA A O 1
ATOM 613 N N . PHE A 1 85 ? -9.779 1.958 -5.658 1.00 97.75 85 PHE A N 1
ATOM 614 C CA . PHE A 1 85 ? -11.174 2.355 -5.834 1.00 97.75 85 PHE A CA 1
ATOM 615 C C . PHE A 1 85 ? -11.634 3.067 -4.569 1.00 97.75 85 PHE A C 1
ATOM 617 O O . PHE A 1 85 ? -11.415 2.566 -3.465 1.00 97.75 85 PHE A O 1
ATOM 624 N N . LEU A 1 86 ? -12.212 4.247 -4.743 1.00 96.94 86 LEU A N 1
ATOM 625 C CA . LEU A 1 86 ? -12.623 5.149 -3.680 1.00 96.94 86 LEU A CA 1
ATOM 626 C C . LEU A 1 86 ? -14.150 5.129 -3.619 1.00 96.94 86 LEU A C 1
ATOM 628 O O . LEU A 1 86 ? -14.781 5.487 -4.613 1.00 96.94 86 LEU A O 1
ATOM 632 N N . PHE A 1 87 ? -14.701 4.715 -2.479 1.00 96.25 87 PHE A N 1
ATOM 633 C CA . PHE A 1 87 ? -16.137 4.692 -2.193 1.00 96.25 87 PHE A CA 1
ATOM 634 C C . PHE A 1 87 ? -16.382 5.358 -0.842 1.00 96.25 87 PHE A C 1
ATOM 636 O O . PHE A 1 87 ? -16.098 4.748 0.189 1.00 96.25 87 PHE A O 1
ATOM 643 N N . ASP A 1 88 ? -16.880 6.592 -0.822 1.00 92.81 88 ASP A N 1
ATOM 644 C CA . ASP A 1 88 ? -17.039 7.377 0.413 1.00 92.81 88 ASP A CA 1
ATOM 645 C C . ASP A 1 88 ? -15.770 7.349 1.312 1.00 92.81 88 ASP A C 1
ATOM 647 O O . ASP A 1 88 ? -14.729 7.905 0.960 1.00 92.81 88 ASP A O 1
ATOM 651 N N . GLU A 1 89 ? -15.839 6.683 2.472 1.00 93.69 89 GLU A N 1
ATOM 652 C CA . GLU A 1 89 ? -14.750 6.525 3.453 1.00 93.69 89 GLU A CA 1
ATOM 653 C C . GLU A 1 89 ? -13.928 5.231 3.263 1.00 93.69 89 GLU A C 1
ATOM 655 O O . GLU A 1 89 ? -13.008 4.947 4.035 1.00 93.69 89 GLU A O 1
ATOM 660 N N . LEU A 1 90 ? -14.254 4.418 2.253 1.00 95.19 90 LEU A N 1
ATOM 661 C CA . LEU A 1 90 ? -13.614 3.141 1.952 1.00 95.19 90 LEU A CA 1
ATOM 662 C C . LEU A 1 90 ? -12.668 3.261 0.754 1.00 95.19 90 LEU A C 1
ATOM 664 O O . LEU A 1 90 ? -13.056 3.644 -0.349 1.00 95.19 90 LEU A O 1
ATOM 668 N N . LEU A 1 91 ? -11.430 2.812 0.958 1.00 95.94 91 LEU A N 1
ATOM 669 C CA . LEU A 1 91 ? -10.440 2.649 -0.098 1.00 95.94 91 LEU A CA 1
ATOM 670 C C . LEU A 1 91 ? -10.173 1.160 -0.342 1.00 95.94 91 LEU A C 1
ATOM 672 O O . LEU A 1 91 ? -9.662 0.464 0.536 1.00 95.94 91 LEU A O 1
ATOM 676 N N . VAL A 1 92 ? -10.480 0.672 -1.544 1.00 96.62 92 VAL A N 1
ATOM 677 C CA . VAL A 1 92 ? -10.155 -0.699 -1.966 1.00 96.62 92 VAL A CA 1
ATOM 678 C C . VAL A 1 92 ? -8.868 -0.673 -2.780 1.00 96.62 92 VAL A C 1
ATOM 680 O O . VAL A 1 92 ? -8.834 -0.139 -3.889 1.00 96.62 92 VAL A O 1
ATOM 683 N N . LEU A 1 93 ? -7.803 -1.253 -2.228 1.00 96.25 93 LEU A N 1
ATOM 684 C CA . LEU A 1 93 ? -6.476 -1.308 -2.842 1.00 96.25 93 LEU A CA 1
ATOM 685 C C . LEU A 1 93 ? -6.210 -2.703 -3.405 1.00 96.25 93 LEU A C 1
ATOM 687 O O . LEU A 1 93 ? -6.206 -3.679 -2.658 1.00 96.25 93 LEU A O 1
ATOM 691 N N . LEU A 1 94 ? -5.938 -2.791 -4.706 1.00 96.38 94 LEU A N 1
ATOM 692 C CA . LEU A 1 94 ? -5.593 -4.041 -5.382 1.00 96.38 94 LEU A CA 1
ATOM 693 C C . LEU A 1 94 ? -4.186 -3.958 -5.977 1.00 96.38 94 LEU A C 1
ATOM 695 O O . LEU A 1 94 ? -3.745 -2.903 -6.446 1.00 96.38 94 LEU A O 1
ATOM 699 N N . GLY A 1 95 ? -3.495 -5.094 -5.971 1.00 95.06 95 GLY A N 1
ATOM 700 C CA . GLY A 1 95 ? -2.202 -5.278 -6.616 1.00 95.06 95 GLY A CA 1
ATOM 701 C C . GLY A 1 95 ? -2.149 -6.631 -7.312 1.00 95.06 95 GLY A C 1
ATOM 702 O O . GLY A 1 95 ? -2.550 -7.635 -6.727 1.00 95.06 95 GLY A O 1
ATOM 703 N N . SER A 1 96 ? -1.660 -6.654 -8.547 1.00 95.06 96 SER A N 1
ATOM 704 C CA . SER A 1 96 ? -1.479 -7.872 -9.340 1.00 95.06 96 SER A CA 1
ATOM 705 C C . SER A 1 96 ? -0.183 -7.804 -10.143 1.00 95.06 96 SER A C 1
ATOM 707 O O . SER A 1 96 ? 0.445 -6.743 -10.233 1.00 95.06 96 SER A O 1
ATOM 709 N N . ASP A 1 97 ? 0.220 -8.940 -10.715 1.00 94.12 97 ASP A N 1
ATOM 710 C CA . ASP A 1 97 ? 1.437 -9.072 -11.527 1.00 94.12 97 ASP A CA 1
ATOM 711 C C . ASP A 1 97 ? 2.684 -8.499 -10.828 1.00 94.12 97 ASP A C 1
ATOM 713 O O . ASP A 1 97 ? 3.528 -7.869 -11.458 1.00 94.12 97 ASP A O 1
ATOM 717 N N . ILE A 1 98 ? 2.773 -8.665 -9.502 1.00 92.88 98 ILE A N 1
ATOM 718 C CA . ILE A 1 98 ? 3.921 -8.206 -8.717 1.00 92.88 98 ILE A CA 1
ATOM 719 C C . ILE A 1 98 ? 5.055 -9.206 -8.922 1.00 92.88 98 ILE A C 1
ATOM 721 O O . ILE A 1 98 ? 4.994 -10.323 -8.410 1.00 92.88 98 ILE A O 1
ATOM 725 N N . ALA A 1 99 ? 6.095 -8.803 -9.645 1.00 90.00 99 ALA A N 1
ATOM 726 C CA . ALA A 1 99 ? 7.235 -9.662 -9.935 1.00 90.00 99 ALA A CA 1
ATOM 727 C C . ALA A 1 99 ? 8.550 -8.888 -9.859 1.00 90.00 99 ALA A C 1
ATOM 729 O O . ALA A 1 99 ? 8.676 -7.789 -10.392 1.00 90.00 99 ALA A O 1
ATOM 730 N N . SER A 1 100 ? 9.549 -9.494 -9.225 1.00 86.81 100 SER A N 1
ATOM 731 C CA . SER A 1 100 ? 10.929 -9.015 -9.207 1.00 86.81 100 SER A CA 1
ATOM 732 C C . SER A 1 100 ? 11.850 -10.209 -9.433 1.00 86.81 100 SER A C 1
ATOM 734 O O . SER A 1 100 ? 11.704 -11.210 -8.729 1.00 86.81 100 SER A O 1
ATOM 736 N N . PRO A 1 101 ? 12.808 -10.140 -10.370 1.00 82.81 101 PRO A N 1
ATOM 737 C CA . PRO A 1 101 ? 13.778 -11.210 -10.554 1.00 82.81 101 PRO A CA 1
ATOM 738 C C . PRO A 1 101 ? 15.005 -11.043 -9.635 1.00 82.81 101 PRO A C 1
ATOM 740 O O . PRO A 1 101 ? 15.981 -11.765 -9.807 1.00 82.81 101 PRO A O 1
ATOM 743 N N . ASP A 1 102 ? 14.978 -10.106 -8.675 1.00 83.00 102 ASP A N 1
ATOM 744 C CA . ASP A 1 102 ? 15.992 -9.933 -7.624 1.00 83.00 102 ASP A CA 1
ATOM 745 C C . ASP A 1 102 ? 15.621 -10.772 -6.386 1.00 83.00 102 ASP A C 1
ATOM 747 O O . ASP A 1 102 ? 14.802 -10.330 -5.576 1.00 83.00 102 ASP A O 1
ATOM 751 N N . PRO A 1 103 ? 16.203 -11.973 -6.197 1.00 82.50 103 PRO A N 1
ATOM 752 C CA . PRO A 1 103 ? 15.887 -12.816 -5.047 1.00 82.50 103 PRO A CA 1
ATOM 753 C C . PRO A 1 103 ? 16.536 -12.322 -3.747 1.00 82.50 103 PRO A C 1
ATOM 755 O O . PRO A 1 103 ? 16.205 -12.830 -2.677 1.00 82.50 103 PRO A O 1
ATOM 758 N N . ALA A 1 104 ? 17.486 -11.381 -3.814 1.00 84.94 104 ALA A N 1
ATOM 759 C CA . ALA A 1 104 ? 18.215 -10.909 -2.640 1.00 84.94 104 ALA A CA 1
ATOM 760 C C . ALA A 1 104 ? 17.414 -9.878 -1.832 1.00 84.94 104 ALA A C 1
ATOM 762 O O . ALA A 1 104 ? 17.668 -9.701 -0.639 1.00 84.94 104 ALA A O 1
ATOM 763 N N . HIS A 1 105 ? 16.439 -9.220 -2.462 1.00 85.50 105 HIS A N 1
ATOM 764 C CA . HIS A 1 105 ? 15.649 -8.160 -1.847 1.00 85.50 105 HIS A CA 1
ATOM 765 C C . HIS A 1 105 ? 14.157 -8.488 -1.919 1.00 85.50 105 HIS A C 1
ATOM 767 O O . HIS A 1 105 ? 13.554 -8.510 -2.991 1.00 85.50 105 HIS A O 1
ATOM 773 N N . ALA A 1 106 ? 13.547 -8.718 -0.755 1.00 89.06 106 ALA A N 1
ATOM 774 C CA . ALA A 1 106 ? 12.116 -8.981 -0.660 1.00 89.06 106 ALA A CA 1
ATOM 775 C C . ALA A 1 106 ? 11.298 -7.767 -1.128 1.00 89.06 106 ALA A C 1
ATOM 777 O O . ALA A 1 106 ? 11.609 -6.625 -0.782 1.00 89.06 106 ALA A O 1
ATOM 778 N N . VAL A 1 107 ? 10.237 -8.029 -1.892 1.00 90.62 107 VAL A N 1
ATOM 779 C CA . VAL A 1 107 ? 9.277 -7.013 -2.335 1.00 90.62 107 VAL A CA 1
ATOM 780 C C . VAL A 1 107 ? 8.158 -6.908 -1.312 1.00 90.62 107 VAL A C 1
ATOM 782 O O . VAL A 1 107 ? 7.508 -7.904 -0.989 1.00 90.62 107 VAL A O 1
ATOM 785 N N . HIS A 1 108 ? 7.906 -5.699 -0.823 1.00 93.00 108 HIS A N 1
ATOM 786 C CA . HIS A 1 108 ? 6.838 -5.419 0.130 1.00 93.00 108 HIS A CA 1
ATOM 787 C C . HIS A 1 108 ? 5.859 -4.403 -0.448 1.00 93.00 108 HIS A C 1
ATOM 789 O O . HIS A 1 108 ? 6.248 -3.530 -1.219 1.00 93.00 108 HIS A O 1
ATOM 795 N N . THR A 1 109 ? 4.590 -4.504 -0.051 1.00 94.81 109 THR A N 1
ATOM 796 C CA . THR A 1 109 ? 3.617 -3.415 -0.200 1.00 94.81 109 THR A CA 1
ATOM 797 C C . THR A 1 109 ? 3.307 -2.863 1.180 1.00 94.81 109 THR A C 1
ATOM 799 O O . THR A 1 109 ? 2.859 -3.617 2.045 1.00 94.81 109 THR A O 1
ATOM 802 N N . THR A 1 110 ? 3.541 -1.571 1.397 1.00 95.94 110 THR A N 1
ATOM 803 C CA . THR A 1 110 ? 3.336 -0.963 2.717 1.00 95.94 110 THR A CA 1
ATOM 804 C C . THR A 1 110 ? 1.918 -0.441 2.872 1.00 95.94 110 THR A C 1
ATOM 806 O O . THR A 1 110 ? 1.461 0.356 2.058 1.00 95.94 110 THR A O 1
ATOM 809 N N . LEU A 1 111 ? 1.239 -0.836 3.951 1.00 95.56 111 LEU A N 1
ATOM 810 C CA . LEU A 1 111 ? -0.080 -0.296 4.298 1.00 95.56 111 LEU A CA 1
ATOM 811 C C . LEU A 1 111 ? 0.038 1.104 4.906 1.00 95.56 111 LEU A C 1
ATOM 813 O O . LEU A 1 111 ? -0.551 2.050 4.398 1.00 95.56 111 LEU A O 1
ATOM 817 N N . PHE A 1 112 ? 0.844 1.240 5.958 1.00 95.69 112 PHE A N 1
ATOM 818 C CA . PHE A 1 112 ? 1.073 2.501 6.652 1.00 95.69 112 PHE A CA 1
ATOM 819 C C . PHE A 1 112 ? 2.461 2.543 7.283 1.00 95.69 112 PHE A C 1
ATOM 821 O O . PHE A 1 112 ? 3.083 1.512 7.541 1.00 95.69 112 PHE A O 1
ATOM 828 N N . GLN A 1 113 ? 2.916 3.758 7.566 1.00 94.31 113 GLN A N 1
ATOM 829 C CA . GLN A 1 113 ? 4.101 4.033 8.357 1.00 94.31 113 GLN A CA 1
ATOM 830 C C . GLN A 1 113 ? 3.860 5.328 9.125 1.00 94.31 113 GLN A C 1
ATOM 832 O O . GLN A 1 113 ? 3.714 6.394 8.530 1.00 94.31 113 GLN A O 1
ATOM 837 N N . THR A 1 114 ? 3.833 5.226 10.449 1.00 91.19 114 THR A N 1
ATOM 838 C CA . THR A 1 114 ? 3.454 6.334 11.327 1.00 91.19 114 THR A CA 1
ATOM 839 C C . THR A 1 114 ? 4.462 6.444 12.458 1.00 91.19 114 THR A C 1
ATOM 841 O O . THR A 1 114 ? 4.811 5.443 13.083 1.00 91.19 114 THR A O 1
ATOM 844 N N . ALA A 1 115 ? 4.934 7.662 12.723 1.00 89.50 115 ALA A N 1
ATOM 845 C CA . A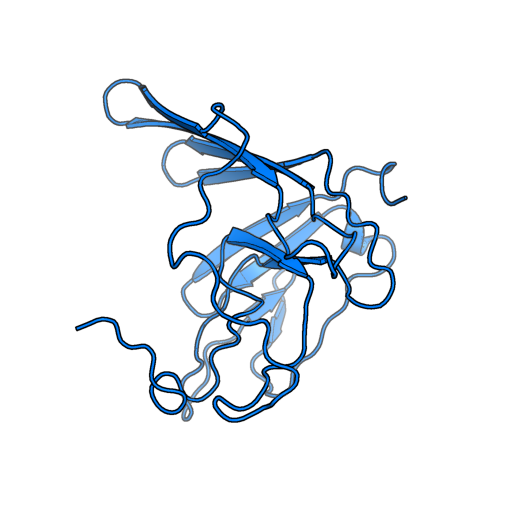LA A 1 115 ? 5.777 7.931 13.879 1.00 89.50 115 ALA A CA 1
ATOM 846 C C . ALA A 1 115 ? 4.944 7.837 15.165 1.00 89.50 115 ALA A C 1
ATOM 848 O O . ALA A 1 115 ? 3.868 8.426 15.258 1.00 89.50 115 ALA A O 1
ATOM 849 N N . LEU A 1 116 ? 5.452 7.110 16.158 1.00 88.44 116 LEU A N 1
ATOM 850 C CA . LEU A 1 116 ? 4.832 7.028 17.477 1.00 88.44 116 LEU A CA 1
ATOM 851 C C . LEU A 1 116 ? 5.361 8.148 18.376 1.00 88.44 116 LEU A C 1
ATOM 853 O O . LEU A 1 116 ? 6.544 8.493 18.320 1.00 88.44 116 LEU A O 1
ATOM 857 N N . ALA A 1 117 ? 4.494 8.697 19.227 1.00 84.31 117 ALA A N 1
ATOM 858 C CA . ALA A 1 117 ? 4.919 9.616 20.274 1.00 84.31 117 ALA A CA 1
ATOM 859 C C . ALA A 1 117 ? 5.851 8.894 21.261 1.00 84.31 117 ALA A C 1
ATOM 861 O O . ALA A 1 117 ? 5.596 7.756 21.652 1.00 84.31 117 ALA A O 1
ATOM 862 N N . ALA A 1 118 ? 6.933 9.562 21.671 1.00 80.69 118 ALA A N 1
ATOM 863 C CA . ALA A 1 118 ? 7.894 8.990 22.616 1.00 80.69 118 ALA A CA 1
ATOM 864 C C . ALA A 1 118 ? 7.285 8.798 24.016 1.00 80.69 118 ALA A C 1
ATOM 866 O O . ALA A 1 118 ? 7.602 7.837 24.712 1.00 80.69 118 ALA A O 1
ATOM 867 N N . SER A 1 119 ? 6.405 9.715 24.419 1.00 80.75 119 SER A N 1
ATOM 868 C CA . SER A 1 119 ? 5.585 9.607 25.620 1.00 80.75 119 SER A CA 1
ATOM 869 C C . SER A 1 119 ? 4.179 9.183 25.210 1.00 80.75 119 SER A C 1
ATOM 871 O O . SER A 1 119 ? 3.524 9.935 24.492 1.00 80.75 119 SER A O 1
ATOM 873 N N . ASP A 1 120 ? 3.735 8.021 25.684 1.00 83.12 120 ASP A N 1
ATOM 874 C CA . ASP A 1 120 ? 2.397 7.465 25.432 1.00 83.12 120 ASP A CA 1
ATOM 875 C C . ASP A 1 120 ? 2.118 7.123 23.949 1.00 83.12 120 ASP A C 1
ATOM 877 O O . ASP A 1 120 ? 1.355 7.810 23.264 1.00 83.12 120 ASP A O 1
ATOM 881 N N . PRO A 1 121 ? 2.771 6.078 23.401 1.00 85.50 121 PRO A N 1
ATOM 882 C CA . PRO A 1 121 ? 2.524 5.653 22.031 1.00 85.50 121 PRO A CA 1
ATOM 883 C C . PRO A 1 121 ? 1.095 5.115 21.888 1.00 85.50 121 PRO A C 1
ATOM 885 O O . PRO A 1 121 ? 0.710 4.148 22.546 1.00 85.50 121 PRO A O 1
ATOM 888 N N . ALA A 1 122 ? 0.323 5.706 20.972 1.00 91.88 122 ALA A N 1
ATOM 889 C CA . ALA A 1 122 ? -0.985 5.177 20.607 1.00 91.88 122 ALA A CA 1
ATOM 890 C C . ALA A 1 122 ? -0.858 3.717 20.116 1.00 91.88 122 ALA A C 1
ATOM 892 O O . ALA A 1 122 ? 0.079 3.396 19.373 1.00 91.88 122 ALA A O 1
ATOM 893 N N . PRO A 1 123 ? -1.769 2.818 20.528 1.00 94.62 123 PRO A N 1
ATOM 894 C CA . PRO A 1 123 ? -1.656 1.404 20.211 1.00 94.62 123 PRO A CA 1
ATOM 895 C C . PRO A 1 123 ? -1.986 1.117 18.746 1.00 94.62 123 PRO A C 1
ATOM 897 O O . PRO A 1 123 ? -2.776 1.816 18.113 1.00 94.62 123 PRO A O 1
ATOM 900 N N . ILE A 1 124 ? -1.459 0.003 18.246 1.00 95.38 124 ILE A N 1
ATOM 901 C CA . ILE A 1 124 ? -1.993 -0.670 17.058 1.00 95.38 124 ILE A CA 1
ATOM 902 C C . ILE A 1 124 ? -3.081 -1.638 17.528 1.00 95.38 124 ILE A C 1
ATOM 904 O O . ILE A 1 124 ? -2.885 -2.354 18.515 1.00 95.38 124 ILE A O 1
ATOM 908 N N . LEU A 1 125 ? -4.213 -1.694 16.823 1.00 96.19 125 LEU A N 1
ATOM 909 C CA . LEU A 1 125 ? -5.219 -2.733 17.061 1.00 96.19 125 LEU A CA 1
ATOM 910 C C . LEU A 1 125 ? -5.064 -3.849 16.029 1.00 96.19 125 LEU A C 1
ATOM 912 O O . LEU A 1 125 ? -5.147 -3.584 14.833 1.00 96.19 125 LEU A O 1
ATOM 916 N N . LEU A 1 126 ? -4.884 -5.089 16.477 1.00 94.50 126 LEU A N 1
ATOM 917 C CA . LEU A 1 126 ? -4.834 -6.282 15.629 1.00 94.50 126 LEU A CA 1
ATOM 918 C C . LEU A 1 126 ? -5.981 -7.215 15.992 1.00 94.50 126 LEU A C 1
ATOM 920 O O . LEU A 1 126 ? -6.057 -7.692 17.122 1.00 94.50 126 LEU A O 1
ATOM 924 N N . ASN A 1 127 ? -6.893 -7.462 15.053 1.00 92.81 127 ASN A N 1
ATOM 925 C CA . ASN A 1 127 ? -8.081 -8.298 15.265 1.00 92.81 127 ASN A CA 1
ATOM 926 C C . ASN A 1 127 ? -8.853 -7.927 16.554 1.00 92.81 127 ASN A C 1
ATOM 928 O O . ASN A 1 127 ? -9.339 -8.788 17.281 1.00 92.81 127 ASN A O 1
ATOM 932 N N . GLY A 1 128 ? -8.926 -6.624 16.860 1.00 91.62 128 GLY A N 1
ATOM 933 C CA . GLY A 1 128 ? -9.560 -6.079 18.068 1.00 91.62 128 GLY A CA 1
ATOM 934 C C . GLY A 1 128 ? -8.682 -6.053 19.329 1.00 91.62 128 GLY A C 1
ATOM 935 O O . GLY A 1 128 ? -9.059 -5.403 20.301 1.00 91.62 128 GLY A O 1
ATOM 936 N N . SER A 1 129 ? -7.509 -6.691 19.321 1.00 94.94 129 SER A N 1
ATOM 937 C CA . SER A 1 129 ? -6.551 -6.674 20.436 1.00 94.94 129 SER A CA 1
ATOM 938 C C . SER A 1 129 ? -5.642 -5.448 20.373 1.00 94.94 129 SER A C 1
ATOM 940 O O . SER A 1 129 ? -5.135 -5.108 19.308 1.00 94.94 129 SER A O 1
ATOM 942 N N . SER A 1 130 ? -5.433 -4.779 21.509 1.00 96.31 130 SER A N 1
ATOM 943 C CA . SER A 1 130 ? -4.602 -3.572 21.605 1.00 96.31 130 SER A CA 1
ATOM 944 C C . SER A 1 130 ? -3.139 -3.899 21.908 1.00 96.31 130 SER A C 1
ATOM 946 O O . SER A 1 130 ? -2.850 -4.646 22.845 1.00 96.31 130 SER A O 1
ATOM 948 N N . HIS A 1 131 ? -2.218 -3.310 21.143 1.00 94.69 131 HIS A N 1
ATOM 949 C CA . HIS A 1 131 ? -0.773 -3.498 21.277 1.00 94.69 131 HIS A CA 1
ATOM 950 C C . HIS A 1 131 ? -0.049 -2.143 21.339 1.00 94.69 131 HIS A C 1
ATOM 952 O O . HIS A 1 131 ? 0.052 -1.445 20.333 1.00 94.69 131 HIS A O 1
ATOM 958 N N . ALA A 1 132 ? 0.475 -1.788 22.518 1.00 91.56 132 ALA A N 1
ATOM 959 C CA . ALA A 1 132 ? 1.216 -0.539 22.764 1.00 91.56 132 ALA A CA 1
ATOM 960 C C . ALA A 1 132 ? 2.712 -0.747 23.087 1.00 91.56 132 ALA A C 1
ATOM 962 O O . ALA A 1 132 ? 3.460 0.217 23.231 1.00 91.56 132 ALA A O 1
ATOM 963 N N . ALA A 1 133 ? 3.163 -1.998 23.239 1.00 89.62 133 ALA A N 1
ATOM 964 C CA . ALA A 1 133 ? 4.560 -2.297 23.541 1.00 89.62 133 AL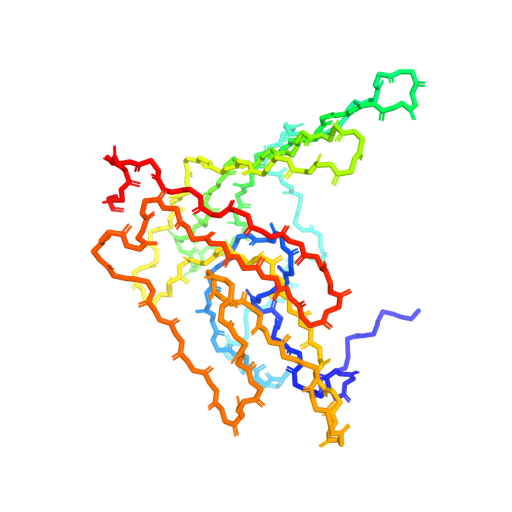A A CA 1
ATOM 965 C C . ALA A 1 133 ? 5.471 -1.948 22.353 1.00 89.62 133 ALA A C 1
ATOM 967 O O . ALA A 1 133 ? 5.123 -2.202 21.202 1.00 89.62 133 ALA A O 1
ATOM 968 N N . VAL A 1 134 ? 6.659 -1.411 22.635 1.00 87.19 134 VAL A N 1
ATOM 969 C CA . VAL A 1 134 ? 7.689 -1.121 21.629 1.00 87.19 134 VAL A CA 1
ATOM 970 C C . VAL A 1 134 ? 9.016 -1.733 22.107 1.00 87.19 134 VAL A C 1
ATOM 972 O O . VAL A 1 134 ? 9.460 -1.389 23.202 1.00 87.19 134 VAL A O 1
ATOM 975 N N . PRO A 1 135 ? 9.664 -2.630 21.334 1.00 91.00 135 PRO A N 1
ATOM 976 C C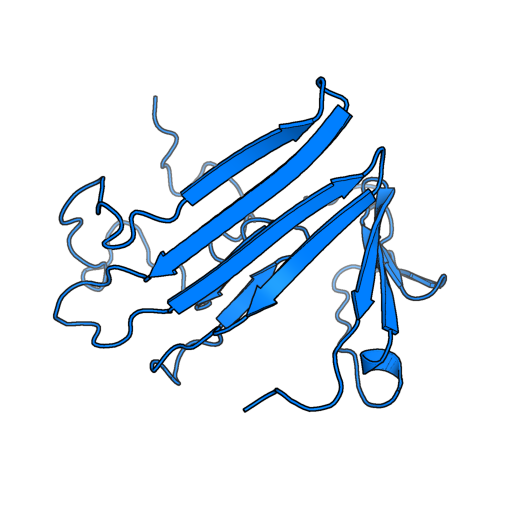A . PRO A 1 135 ? 9.259 -3.110 20.013 1.00 91.00 135 PRO A CA 1
ATOM 977 C C . PRO A 1 135 ? 8.090 -4.103 20.076 1.00 91.00 135 PRO A C 1
ATOM 979 O O . PRO A 1 135 ? 7.951 -4.877 21.022 1.00 91.00 135 PRO A O 1
ATOM 982 N N . PHE A 1 136 ? 7.285 -4.116 19.018 1.00 90.69 136 PHE A N 1
ATOM 983 C CA . PHE A 1 136 ? 6.251 -5.117 18.791 1.00 90.69 136 PHE A CA 1
ATOM 984 C C . PHE A 1 136 ? 6.367 -5.649 17.365 1.00 90.69 136 PHE A C 1
ATOM 986 O O . PHE A 1 136 ? 6.471 -4.884 16.407 1.00 90.69 136 PHE A O 1
ATOM 993 N N . HIS A 1 137 ? 6.350 -6.973 17.234 1.00 93.06 137 HIS A N 1
ATOM 994 C CA . HIS A 1 137 ? 6.413 -7.662 15.954 1.00 93.06 137 HIS A CA 1
ATOM 995 C C . HIS A 1 137 ? 5.301 -8.701 15.891 1.00 93.06 137 HIS A C 1
ATOM 997 O O . HIS A 1 137 ? 5.168 -9.535 16.785 1.00 93.06 137 HIS A O 1
ATOM 1003 N N . TYR A 1 138 ? 4.537 -8.674 14.805 1.00 91.38 138 TYR A N 1
ATOM 1004 C CA . TYR A 1 138 ? 3.515 -9.667 14.513 1.00 91.38 138 TYR A CA 1
ATOM 1005 C C . TYR A 1 138 ? 3.664 -10.135 13.069 1.00 91.38 138 TYR A C 1
ATOM 1007 O O . TYR A 1 138 ? 3.893 -9.336 12.160 1.00 91.38 138 TYR A O 1
ATOM 1015 N N . ARG A 1 139 ? 3.534 -11.445 12.859 1.00 90.62 139 ARG A N 1
ATOM 1016 C CA . ARG A 1 139 ? 3.539 -12.064 11.536 1.00 90.62 139 ARG A CA 1
ATOM 1017 C C . ARG A 1 139 ? 2.347 -13.001 11.437 1.00 90.62 139 ARG A C 1
ATOM 1019 O O . ARG A 1 139 ? 2.330 -14.029 12.106 1.00 90.62 139 ARG A O 1
ATOM 1026 N N . ALA A 1 140 ? 1.389 -12.662 10.579 1.00 86.31 140 ALA A N 1
ATOM 1027 C CA . ALA A 1 140 ? 0.230 -13.511 10.334 1.00 86.31 140 ALA A CA 1
ATOM 1028 C C . ALA A 1 140 ? 0.659 -14.891 9.798 1.00 86.31 140 ALA A C 1
ATOM 1030 O O . ALA A 1 140 ? 1.466 -15.006 8.860 1.00 86.31 140 ALA A O 1
ATOM 1031 N N . ALA A 1 141 ? 0.097 -15.949 10.378 1.00 79.44 141 ALA A N 1
ATOM 1032 C CA . ALA A 1 141 ? 0.349 -17.335 10.005 1.00 79.44 141 ALA A CA 1
ATOM 1033 C C . ALA A 1 141 ? -0.956 -18.141 10.020 1.00 79.44 141 ALA A C 1
ATOM 1035 O O . ALA A 1 141 ? -1.859 -17.861 10.802 1.00 79.44 141 ALA A O 1
ATOM 1036 N N . GLY A 1 142 ? -1.049 -19.159 9.158 1.00 74.38 142 GLY A N 1
ATOM 1037 C CA . GLY A 1 142 ? -2.213 -20.046 9.120 1.00 74.38 142 GLY A CA 1
ATOM 1038 C C . GLY A 1 142 ? -3.531 -19.292 8.851 1.00 74.38 142 GLY A C 1
ATOM 1039 O O . GLY A 1 142 ? -3.562 -18.487 7.917 1.00 74.38 142 GLY A O 1
ATOM 1040 N N . PRO A 1 143 ? -4.603 -19.536 9.635 1.00 67.12 143 PRO A N 1
ATOM 1041 C CA . PRO A 1 143 ? -5.923 -18.920 9.442 1.00 67.12 143 PRO A CA 1
ATOM 1042 C C . PRO A 1 143 ? -5.919 -17.387 9.456 1.00 67.12 143 PRO A C 1
ATOM 1044 O O . PRO A 1 143 ? -6.700 -16.780 8.730 1.00 67.12 143 PRO A O 1
ATOM 1047 N N . ASP A 1 144 ? -4.995 -16.761 10.194 1.00 65.62 144 ASP A N 1
ATOM 1048 C CA . ASP A 1 144 ? -4.869 -15.297 10.292 1.00 65.62 144 ASP A CA 1
ATOM 1049 C C . ASP A 1 144 ? -4.509 -14.633 8.951 1.00 65.62 144 ASP A C 1
ATOM 1051 O O . ASP A 1 144 ? -4.593 -13.415 8.813 1.00 65.62 144 ASP A O 1
ATOM 1055 N N . ARG A 1 145 ? -4.090 -15.414 7.945 1.00 69.19 145 ARG A N 1
ATOM 1056 C CA . ARG A 1 145 ? -3.872 -14.904 6.583 1.00 69.19 145 ARG A CA 1
ATOM 1057 C C . ARG A 1 145 ? -5.169 -14.686 5.810 1.00 69.19 145 ARG A C 1
ATOM 1059 O O . ARG A 1 145 ? -5.153 -13.917 4.852 1.00 69.19 145 ARG A O 1
ATOM 1066 N N . ALA A 1 146 ? -6.254 -15.373 6.166 1.00 74.06 146 ALA A N 1
ATOM 1067 C CA . ALA A 1 146 ? -7.503 -15.294 5.412 1.00 74.06 146 ALA A CA 1
ATOM 1068 C C . ALA A 1 146 ? -8.111 -13.886 5.499 1.00 74.06 146 ALA A C 1
ATOM 1070 O O . ALA A 1 146 ? -8.514 -13.322 4.485 1.00 74.06 146 ALA A O 1
ATOM 1071 N N . GLU A 1 147 ? -8.104 -13.298 6.695 1.00 84.88 147 GLU A N 1
ATOM 1072 C CA . GLU A 1 147 ? -8.510 -11.917 6.925 1.00 84.88 147 GLU A CA 1
ATOM 1073 C C . GLU A 1 147 ? -7.792 -11.371 8.163 1.00 84.88 147 GLU A C 1
ATOM 1075 O O . GLU A 1 147 ? -8.019 -11.835 9.280 1.00 84.88 147 GLU A O 1
ATOM 1080 N N . LEU A 1 148 ? -6.936 -10.369 7.969 1.00 90.69 148 LEU A N 1
ATOM 1081 C CA . LEU A 1 148 ? -6.284 -9.639 9.052 1.00 90.69 148 LEU A CA 1
ATOM 1082 C C . LEU A 1 148 ? -6.896 -8.243 9.154 1.00 90.69 148 LEU A C 1
ATOM 1084 O O . LEU A 1 148 ? -6.904 -7.490 8.181 1.00 90.69 148 LEU A O 1
ATOM 1088 N N . ARG A 1 149 ? -7.371 -7.873 10.345 1.00 94.12 149 ARG A N 1
ATOM 1089 C CA . ARG A 1 149 ? -7.890 -6.531 10.625 1.00 94.12 149 ARG A CA 1
ATOM 1090 C C . ARG A 1 149 ? -6.874 -5.753 11.441 1.00 94.12 149 ARG A C 1
ATOM 1092 O O . ARG A 1 149 ? -6.521 -6.163 12.547 1.00 94.12 149 ARG A O 1
ATOM 1099 N N . VAL A 1 150 ? -6.429 -4.623 10.909 1.00 95.69 150 VAL A N 1
ATOM 1100 C CA . VAL A 1 150 ? -5.460 -3.737 11.557 1.00 95.69 150 VAL A CA 1
ATOM 1101 C C . VAL A 1 150 ? -6.079 -2.358 11.713 1.00 95.69 150 VAL A C 1
ATOM 1103 O O . VAL A 1 150 ? -6.703 -1.863 10.782 1.00 95.69 150 VAL A O 1
ATOM 1106 N N . ARG A 1 151 ? -5.895 -1.708 12.860 1.00 96.88 151 ARG A N 1
ATOM 1107 C CA . ARG A 1 151 ? -6.092 -0.263 12.994 1.00 96.88 151 ARG A CA 1
ATOM 1108 C C . ARG A 1 151 ? -4.763 0.375 13.346 1.00 96.88 151 ARG A C 1
ATOM 1110 O O . ARG A 1 151 ? -4.127 -0.056 14.311 1.00 96.88 151 ARG A O 1
ATOM 1117 N N . ASP A 1 152 ? -4.344 1.353 12.555 1.00 95.44 152 ASP A N 1
ATOM 1118 C CA . ASP A 1 152 ? -3.105 2.074 12.822 1.00 95.44 152 ASP A CA 1
ATOM 1119 C C . ASP A 1 152 ? -3.257 3.048 14.014 1.00 95.44 152 ASP A C 1
ATOM 1121 O O . ASP A 1 152 ? -4.377 3.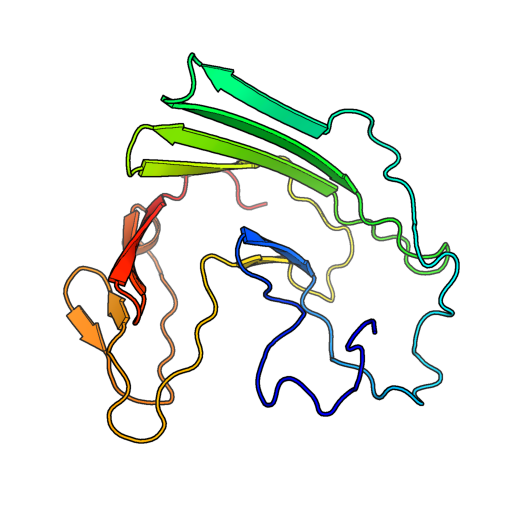322 14.464 1.00 95.44 152 ASP A O 1
ATOM 1125 N N . PRO A 1 153 ? -2.141 3.589 14.536 1.00 94.25 153 PRO A N 1
ATOM 1126 C CA . PRO A 1 153 ? -2.153 4.481 15.697 1.00 94.25 153 PRO A CA 1
ATOM 1127 C C . PRO A 1 153 ? -2.865 5.825 15.479 1.00 94.25 153 PRO A C 1
ATOM 1129 O O . PRO A 1 153 ? -3.138 6.527 16.450 1.00 94.25 153 PRO A O 1
ATOM 1132 N N . VAL A 1 154 ? -3.148 6.208 14.228 1.00 93.88 154 VAL A N 1
ATOM 1133 C CA . VAL A 1 154 ? -3.863 7.455 13.889 1.00 93.88 154 VAL A CA 1
ATOM 1134 C C . VAL A 1 154 ? -5.331 7.210 13.540 1.00 93.88 154 VAL A C 1
ATOM 1136 O O . VAL A 1 154 ? -6.079 8.156 13.308 1.00 93.88 154 VAL A O 1
ATOM 1139 N N . GLY A 1 155 ? -5.772 5.953 13.593 1.00 94.69 155 GLY A N 1
ATOM 1140 C CA . GLY A 1 155 ? -7.171 5.569 13.567 1.00 94.69 155 GLY A CA 1
ATOM 1141 C C . GLY A 1 155 ? -7.662 4.972 12.253 1.00 94.69 155 GLY A C 1
ATOM 1142 O O . GLY A 1 155 ? -8.832 4.575 12.234 1.00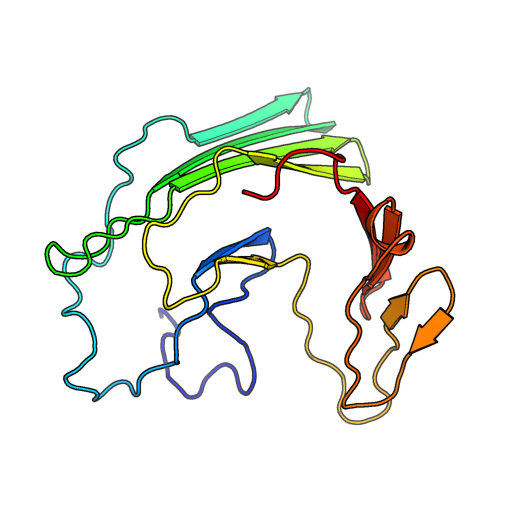 94.69 155 GLY A O 1
ATOM 1143 N N . ASN A 1 156 ? -6.824 4.840 11.218 1.00 96.50 156 ASN A N 1
ATOM 1144 C CA . ASN A 1 156 ? -7.230 4.229 9.949 1.00 96.50 156 ASN A CA 1
ATOM 1145 C C . ASN A 1 156 ? -7.364 2.710 10.106 1.00 96.50 156 ASN A C 1
ATOM 1147 O O . ASN A 1 156 ? -6.508 2.061 10.713 1.00 96.50 156 ASN A O 1
ATOM 1151 N N . GLY A 1 157 ? -8.440 2.144 9.560 1.00 96.75 157 GLY A N 1
ATOM 1152 C CA . GLY A 1 157 ? -8.694 0.705 9.547 1.00 96.75 157 GLY A CA 1
ATOM 1153 C C . GLY A 1 157 ? -8.258 0.057 8.235 1.00 96.75 157 GLY A C 1
ATOM 1154 O O . GLY A 1 157 ? -8.501 0.595 7.161 1.00 96.75 157 GLY A O 1
ATOM 1155 N N . TYR A 1 158 ? -7.663 -1.128 8.324 1.00 95.81 158 TYR A N 1
ATOM 1156 C CA . TYR A 1 158 ? -7.221 -1.939 7.198 1.00 95.81 158 TYR A CA 1
ATOM 1157 C C . TYR A 1 158 ? -7.792 -3.343 7.357 1.00 95.81 158 TYR A C 1
ATOM 1159 O O . TYR A 1 158 ? -7.628 -3.976 8.403 1.00 95.81 158 TYR A O 1
ATOM 1167 N N . VAL A 1 159 ? -8.433 -3.842 6.305 1.00 94.62 159 VAL A N 1
ATOM 1168 C CA . VAL A 1 159 ? -8.796 -5.253 6.179 1.00 94.62 159 VAL A CA 1
ATOM 1169 C C . VAL A 1 159 ? -7.908 -5.839 5.094 1.00 94.62 159 VAL A C 1
ATOM 1171 O O . VAL A 1 159 ? -8.013 -5.476 3.926 1.00 94.62 159 VAL A O 1
ATOM 1174 N N . VAL A 1 160 ? -6.991 -6.710 5.494 1.00 91.62 160 VAL A N 1
ATOM 1175 C CA . VAL A 1 160 ? -6.061 -7.382 4.592 1.00 91.62 160 VAL A CA 1
ATOM 1176 C C . VAL A 1 160 ? -6.615 -8.765 4.312 1.00 91.62 160 VAL A C 1
ATOM 1178 O O . VAL A 1 160 ? -6.610 -9.636 5.181 1.00 91.62 160 VAL A O 1
ATOM 1181 N N . GLN A 1 161 ? -7.098 -8.954 3.093 1.00 85.50 161 GLN A N 1
ATOM 1182 C CA . GLN A 1 161 ? -7.543 -10.249 2.603 1.00 85.50 161 GLN A CA 1
ATOM 1183 C C . GLN A 1 161 ? -6.439 -10.825 1.726 1.00 85.50 161 GLN A C 1
ATOM 1185 O O . GLN A 1 161 ? -5.917 -10.137 0.848 1.00 85.50 161 GLN A O 1
ATOM 1190 N N . SER A 1 162 ? -6.065 -12.080 1.966 1.00 70.19 162 SER A N 1
ATOM 1191 C CA . SER A 1 162 ? -5.272 -12.818 0.987 1.00 70.19 162 SER A CA 1
ATOM 1192 C C . SER A 1 162 ? -6.197 -13.727 0.198 1.00 70.19 162 SER A C 1
ATOM 1194 O O . SER A 1 162 ? -6.975 -14.489 0.773 1.00 70.19 162 SER A O 1
ATOM 1196 N N . THR A 1 163 ? -6.124 -13.654 -1.128 1.00 55.75 163 THR A N 1
ATOM 1197 C CA . THR A 1 163 ? -6.754 -14.664 -1.973 1.00 55.75 163 THR A CA 1
ATOM 1198 C C . THR A 1 163 ? -5.966 -15.963 -1.796 1.00 55.75 163 THR A C 1
ATOM 1200 O O . THR A 1 163 ? -4.751 -15.969 -2.025 1.00 55.75 163 THR A O 1
ATOM 1203 N N . PRO A 1 164 ? -6.594 -17.080 -1.393 1.00 42.69 164 PRO A N 1
ATOM 1204 C CA . PRO A 1 164 ? -5.925 -18.372 -1.416 1.00 42.69 164 PRO A CA 1
ATOM 1205 C C . PRO A 1 164 ? -5.560 -18.704 -2.871 1.00 42.69 164 PRO A C 1
ATOM 1207 O O . PRO A 1 164 ? -6.456 -18.910 -3.683 1.00 42.69 164 PRO A O 1
ATOM 1210 N N . GLY A 1 165 ? -4.268 -18.748 -3.219 1.00 43.06 165 GLY A N 1
ATOM 1211 C CA . GLY A 1 165 ? -3.837 -19.340 -4.495 1.00 43.06 165 GLY A CA 1
ATOM 1212 C C . GLY A 1 165 ? -2.650 -18.720 -5.231 1.00 43.06 165 GLY A C 1
ATOM 1213 O O . GLY A 1 165 ? -2.053 -19.422 -6.038 1.00 43.06 165 GLY A O 1
ATOM 1214 N N . GLU A 1 166 ? -2.240 -17.482 -4.956 1.00 36.12 166 GLU A N 1
ATOM 1215 C CA . GLU A 1 166 ? -1.124 -16.858 -5.691 1.00 36.12 166 GLU A CA 1
ATOM 1216 C C . GLU A 1 166 ? -0.143 -16.161 -4.749 1.00 36.12 166 GLU A C 1
ATOM 1218 O O . GLU A 1 166 ? -0.104 -14.946 -4.599 1.00 36.12 166 GLU A O 1
ATOM 1223 N N . LEU A 1 167 ? 0.684 -16.972 -4.098 1.00 34.47 167 LEU A N 1
ATOM 1224 C CA . LEU A 1 167 ? 2.037 -16.573 -3.735 1.00 34.47 167 LEU A CA 1
ATOM 1225 C C . LEU A 1 167 ? 2.940 -17.595 -4.422 1.00 34.47 167 LEU A C 1
ATOM 1227 O O . LEU A 1 167 ? 3.081 -18.716 -3.930 1.00 34.47 167 LEU A O 1
ATOM 1231 N N . ARG A 1 168 ? 3.443 -17.248 -5.608 1.00 33.22 168 ARG A N 1
ATOM 1232 C CA . ARG A 1 168 ? 4.587 -17.935 -6.212 1.00 33.22 168 ARG A CA 1
ATOM 1233 C C . ARG A 1 168 ? 5.858 -17.203 -5.826 1.00 33.22 168 ARG A C 1
ATOM 1235 O O . ARG A 1 168 ? 5.818 -15.955 -5.831 1.00 33.22 168 ARG A O 1
#

Secondary structure (DSSP, 8-state):
-----TTSSTT--TT--TT-EEE------TT-TTSPP---S----S---EEEEESTTSSEEEEEEEE----TT-----EEEEEEEEETTEEEEEEEEEE-S-TTS-EEE-S---PPPSSSPPPEEETTEEE--SS------GGGGTEEEEE-TTS-EEEEEPPTT---

InterPro domains:
  IPR003159 Polysaccharide lyase family 8, central domain [PF02278] (10-161)
  IPR011013 Galactose mutarotase-like domain superfamily [SSF74650] (10-159)
  IPR014718 Glycoside hydrolase-type carbohydrate-binding [G3DSA:2.70.98.10] (2-168)
  IPR039174 Chondroitin sulfate ABC lyase [PTHR37322] (10-162)

Sequence (168 aa):
ASGWTAAGAAGFDWFHVPGTTAPHRPILPSNSSARPEPRGKYADSPHSFVGGLSDRGGDGAFGYHFEDMAAPTLAAALTCRKSAFLFDELLVLLGSDIASPDPAHAVHTTLFQTALAASDPAPILLNGSSHAAVPFHYRAAGPDRAELRVRDPVGNGYVVQSTPGELR

Organism: NCBI:txid73025

Radius of gyration: 18.39 Å; chains: 1; bounding box: 50×43×46 Å